Protein AF-A0A454CWC6-F1 (afdb_monomer_lite)

Foldseek 3Di:
DPPPDPDDPVVVVVVVVVVVVVVVVVVVVVVVVVCVLCVLVVVLVVLVVVLVVLVVVLVVCVVVVNPCNVVSVVVSVCSCPPPSNVSCVDPVHDDD

Structure (mmCIF, N/CA/C/O backbone):
data_AF-A0A454CWC6-F1
#
_entry.id   AF-A0A454CWC6-F1
#
loop_
_atom_site.group_PDB
_atom_site.id
_atom_site.type_symbol
_atom_site.label_atom_id
_atom_site.label_alt_id
_atom_site.label_comp_id
_atom_site.label_asym_id
_atom_site.label_entity_id
_atom_site.label_seq_id
_atom_site.pdbx_PDB_ins_code
_atom_site.Cartn_x
_atom_site.Cartn_y
_atom_site.Cartn_z
_atom_site.occupancy
_atom_site.B_iso_or_equiv
_atom_site.auth_seq_id
_atom_site.auth_comp_id
_atom_site.auth_asym_id
_atom_site.auth_atom_id
_atom_site.pdbx_PDB_model_num
ATOM 1 N N . MET A 1 1 ? 32.156 -20.866 -50.558 1.00 43.31 1 MET A N 1
ATOM 2 C CA . MET A 1 1 ? 32.696 -19.505 -50.341 1.00 43.31 1 MET A CA 1
ATOM 3 C C . MET A 1 1 ? 31.676 -18.712 -49.532 1.00 43.31 1 MET A C 1
ATOM 5 O O . MET A 1 1 ? 30.679 -18.273 -50.092 1.00 43.31 1 MET A O 1
ATOM 9 N N . PHE A 1 2 ? 31.841 -18.619 -48.209 1.00 54.28 2 PHE A N 1
ATOM 10 C CA . PHE A 1 2 ? 30.912 -17.863 -47.363 1.00 54.28 2 PHE A CA 1
ATOM 11 C C . PHE A 1 2 ? 31.084 -16.369 -47.653 1.00 54.28 2 PHE A C 1
ATOM 13 O O . PHE A 1 2 ? 32.135 -15.786 -47.395 1.00 54.28 2 PHE A O 1
ATOM 20 N N . LYS A 1 3 ? 30.068 -15.760 -48.269 1.00 53.97 3 LYS A N 1
ATOM 21 C CA . LYS A 1 3 ? 30.059 -14.336 -48.598 1.00 53.97 3 LYS A CA 1
ATOM 22 C C . LYS A 1 3 ? 29.916 -13.559 -47.289 1.00 53.97 3 LYS A C 1
ATOM 24 O O . LYS A 1 3 ? 28.832 -13.511 -46.717 1.00 53.97 3 LYS A O 1
ATOM 29 N N . ASN A 1 4 ? 31.010 -12.977 -46.803 1.00 60.47 4 ASN A N 1
ATOM 30 C CA . ASN A 1 4 ? 30.993 -12.090 -45.642 1.00 60.47 4 ASN A CA 1
ATOM 31 C C . ASN A 1 4 ? 30.200 -10.824 -46.000 1.00 60.47 4 ASN A C 1
ATOM 33 O O . ASN A 1 4 ? 30.710 -9.907 -46.644 1.00 60.47 4 ASN A O 1
ATOM 37 N N . VAL A 1 5 ? 28.919 -10.795 -45.634 1.00 67.06 5 VAL A N 1
ATOM 38 C CA . VAL A 1 5 ? 28.071 -9.613 -45.798 1.00 67.06 5 VAL A CA 1
ATOM 39 C C . VAL A 1 5 ? 28.548 -8.570 -44.791 1.00 67.06 5 VAL A C 1
ATOM 41 O O . VAL A 1 5 ? 28.309 -8.705 -43.592 1.00 67.06 5 VAL A O 1
ATOM 44 N N . LYS A 1 6 ? 29.241 -7.526 -45.262 1.00 69.75 6 LYS A N 1
ATOM 45 C CA . LYS A 1 6 ? 29.622 -6.384 -44.420 1.00 69.75 6 LYS A CA 1
ATOM 46 C C . LYS A 1 6 ? 28.342 -5.722 -43.897 1.00 69.75 6 LYS A C 1
ATOM 48 O O . LYS A 1 6 ? 27.591 -5.129 -44.669 1.00 69.75 6 LYS A O 1
ATOM 53 N N . LYS A 1 7 ? 28.059 -5.857 -42.599 1.00 71.94 7 LYS A N 1
ATOM 54 C CA . LYS A 1 7 ? 26.915 -5.186 -41.967 1.00 71.94 7 LYS A CA 1
ATOM 55 C C . LYS A 1 7 ? 27.203 -3.685 -41.891 1.00 71.94 7 LYS A C 1
ATOM 57 O O . LYS A 1 7 ? 28.267 -3.284 -41.432 1.00 71.94 7 LYS A O 1
ATOM 62 N N . SER A 1 8 ? 26.260 -2.863 -42.353 1.00 89.62 8 SER A N 1
ATOM 63 C CA . SER A 1 8 ? 26.358 -1.405 -42.236 1.00 89.62 8 SER A CA 1
ATOM 64 C C . SER A 1 8 ? 26.378 -0.999 -40.762 1.00 89.62 8 SER A C 1
ATOM 66 O O . SER A 1 8 ? 25.479 -1.374 -40.008 1.00 89.62 8 SER A O 1
ATOM 68 N N . VAL A 1 9 ? 27.378 -0.206 -40.370 1.00 90.75 9 VAL A N 1
ATOM 69 C CA . VAL A 1 9 ? 27.507 0.342 -39.011 1.00 90.75 9 VAL A CA 1
ATOM 70 C C . VAL A 1 9 ? 26.268 1.161 -38.647 1.00 90.75 9 VAL A C 1
ATOM 72 O O . VAL A 1 9 ? 25.707 0.964 -37.574 1.00 90.75 9 VAL A O 1
ATOM 75 N N . THR A 1 10 ? 25.763 1.985 -39.570 1.00 92.81 10 THR A N 1
ATOM 76 C CA . THR A 1 10 ? 24.532 2.769 -39.385 1.00 92.81 10 THR A CA 1
ATOM 77 C C . THR A 1 10 ? 23.334 1.881 -39.059 1.00 92.81 10 THR A C 1
ATOM 79 O O . THR A 1 10 ? 22.576 2.186 -38.144 1.00 92.81 10 THR A O 1
ATOM 82 N N . ARG A 1 11 ? 23.175 0.747 -39.760 1.00 91.00 11 ARG A N 1
ATOM 83 C CA . ARG A 1 11 ? 22.071 -0.192 -39.502 1.00 91.00 11 ARG A CA 1
ATOM 84 C C . ARG A 1 11 ? 22.199 -0.850 -38.128 1.00 91.00 11 ARG A C 1
ATOM 86 O O . ARG A 1 11 ? 21.191 -1.017 -37.444 1.00 91.00 11 ARG A O 1
ATOM 93 N N . THR A 1 12 ? 23.416 -1.211 -37.726 1.00 92.62 12 THR A N 1
ATOM 94 C CA . THR A 1 12 ? 23.683 -1.774 -36.396 1.00 92.62 12 THR A CA 1
ATOM 95 C C . THR A 1 12 ? 23.360 -0.762 -35.297 1.00 92.62 12 THR A C 1
ATOM 97 O O . THR A 1 12 ? 22.639 -1.105 -34.364 1.00 92.62 12 THR A O 1
ATOM 100 N N . ILE A 1 13 ? 23.814 0.490 -35.438 1.00 95.56 13 ILE A N 1
ATOM 101 C CA . ILE A 1 13 ? 23.535 1.568 -34.478 1.00 95.56 13 ILE A CA 1
ATOM 102 C C . ILE A 1 13 ? 22.031 1.838 -34.393 1.00 95.56 13 ILE A C 1
ATOM 104 O O . ILE A 1 13 ? 21.480 1.824 -33.298 1.00 95.56 13 ILE A O 1
ATOM 108 N N . ALA A 1 14 ? 21.345 2.003 -35.528 1.00 95.81 14 ALA A N 1
ATOM 109 C CA . ALA A 1 14 ? 19.903 2.249 -35.545 1.00 95.81 14 ALA A CA 1
ATOM 110 C C . ALA A 1 14 ? 19.110 1.115 -34.874 1.00 95.81 14 ALA A C 1
ATOM 112 O O . ALA A 1 14 ? 18.181 1.375 -34.113 1.00 95.81 14 ALA A O 1
ATOM 113 N N . SER A 1 15 ? 19.509 -0.143 -35.101 1.00 94.81 15 SER A N 1
ATOM 114 C CA . SER A 1 15 ? 18.873 -1.302 -34.459 1.00 94.81 15 SER A CA 1
ATOM 115 C C . SER A 1 15 ? 19.112 -1.313 -32.946 1.00 94.81 15 SER A C 1
ATOM 117 O O . SER A 1 15 ? 18.183 -1.561 -32.184 1.00 94.81 15 SER A O 1
ATOM 119 N N . ALA A 1 16 ? 20.333 -1.006 -32.497 1.00 96.88 16 ALA A N 1
ATOM 120 C CA . ALA A 1 16 ? 20.651 -0.917 -31.073 1.00 96.88 16 ALA A CA 1
ATOM 121 C C . ALA A 1 16 ? 19.879 0.222 -30.386 1.00 96.88 16 ALA A C 1
ATOM 123 O O . ALA A 1 16 ? 19.292 0.008 -29.330 1.00 96.88 16 ALA A O 1
ATOM 124 N N . MET A 1 17 ? 19.810 1.404 -31.007 1.00 97.94 17 MET A N 1
ATOM 125 C CA . MET A 1 17 ? 19.030 2.534 -30.491 1.00 97.94 17 MET A CA 1
ATOM 126 C C . MET A 1 17 ? 17.536 2.207 -30.409 1.00 97.94 17 MET A C 1
ATOM 128 O O . MET A 1 17 ? 16.898 2.545 -29.418 1.00 97.94 17 MET A O 1
ATOM 132 N N . MET A 1 18 ? 16.987 1.508 -31.408 1.0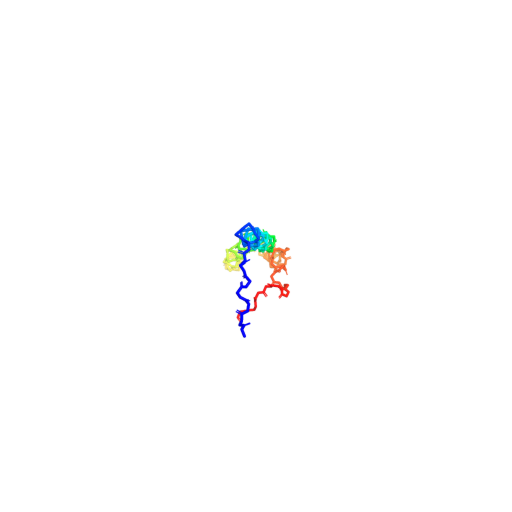0 97.69 18 MET A N 1
ATOM 133 C CA . MET A 1 18 ? 15.598 1.047 -31.379 1.00 97.69 18 MET A CA 1
ATOM 134 C C . MET A 1 18 ? 15.349 0.070 -30.225 1.00 97.69 18 MET A C 1
ATOM 136 O O . MET A 1 18 ? 14.356 0.212 -29.521 1.00 97.69 18 MET A O 1
ATOM 140 N N . LEU A 1 19 ? 16.254 -0.885 -29.990 1.00 98.25 19 LEU A N 1
ATOM 141 C CA . LEU A 1 19 ? 16.143 -1.815 -28.861 1.00 98.25 19 LEU A CA 1
ATOM 142 C C . LEU A 1 19 ? 16.213 -1.093 -27.512 1.00 98.25 19 LEU A C 1
ATOM 144 O O . LEU A 1 19 ? 15.410 -1.386 -26.632 1.00 98.25 19 LEU A O 1
ATOM 148 N N . ILE A 1 20 ? 17.125 -0.129 -27.361 1.00 98.38 20 ILE A N 1
ATOM 149 C CA . ILE A 1 20 ? 17.230 0.693 -26.147 1.00 98.38 20 ILE A CA 1
ATOM 150 C C . ILE A 1 20 ? 15.938 1.486 -25.924 1.00 98.38 20 ILE A C 1
ATOM 152 O O . ILE A 1 20 ? 15.420 1.509 -24.811 1.00 98.38 20 ILE A O 1
ATOM 156 N N . LEU A 1 21 ? 15.393 2.101 -26.977 1.00 98.50 21 LEU A N 1
ATOM 157 C CA . LEU A 1 21 ? 14.147 2.859 -26.897 1.00 98.50 21 LEU A CA 1
ATOM 158 C C . LEU A 1 21 ? 12.972 1.965 -26.485 1.00 98.50 21 LEU A C 1
ATOM 160 O O . LEU A 1 21 ? 12.231 2.316 -25.571 1.00 98.50 21 LEU A O 1
ATOM 164 N N . LEU A 1 22 ? 12.819 0.801 -27.122 1.00 98.50 22 LEU A N 1
ATOM 165 C CA . LEU A 1 22 ? 11.764 -0.157 -26.785 1.00 98.50 22 LEU A CA 1
ATOM 166 C C . LEU A 1 22 ? 11.890 -0.645 -25.342 1.00 98.50 22 LEU A C 1
ATOM 168 O O . LEU A 1 22 ? 10.889 -0.696 -24.630 1.0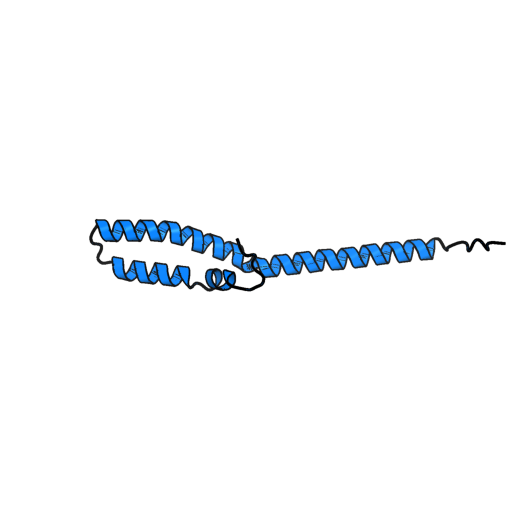0 98.50 22 LEU A O 1
ATOM 172 N N . LEU A 1 23 ? 13.111 -0.951 -24.897 1.00 98.31 23 LEU A N 1
ATOM 173 C CA . LEU A 1 23 ? 13.363 -1.351 -23.518 1.00 98.31 23 LEU A CA 1
ATOM 174 C C . LEU A 1 23 ? 12.985 -0.231 -22.543 1.00 98.31 23 LEU A C 1
ATOM 176 O O . LEU A 1 23 ? 12.304 -0.500 -21.562 1.00 98.31 23 LEU A O 1
ATOM 180 N N . SER A 1 24 ? 13.364 1.016 -22.833 1.00 98.50 24 SER A N 1
ATOM 181 C CA . SER A 1 24 ? 13.012 2.170 -22.000 1.00 98.50 24 SER A CA 1
ATOM 182 C C . SER A 1 24 ? 11.501 2.366 -21.899 1.00 98.50 24 SER A C 1
ATOM 184 O O . SER A 1 24 ? 10.992 2.596 -20.810 1.00 98.50 24 SER A O 1
ATOM 186 N N . VAL A 1 25 ? 10.767 2.271 -23.010 1.00 98.44 25 VAL A N 1
ATOM 187 C CA . VAL A 1 25 ? 9.302 2.409 -22.992 1.00 98.44 25 VAL A CA 1
ATOM 188 C C . VAL A 1 25 ? 8.667 1.273 -22.195 1.00 98.44 25 VAL A C 1
ATOM 190 O O . VAL A 1 25 ? 7.766 1.522 -21.397 1.00 98.44 25 VAL A O 1
ATOM 193 N N . ALA A 1 26 ? 9.153 0.042 -22.365 1.00 98.25 26 ALA A N 1
ATOM 194 C CA . ALA A 1 26 ? 8.652 -1.108 -21.625 1.00 98.25 26 ALA A CA 1
ATOM 195 C C . ALA A 1 26 ? 8.889 -0.966 -20.113 1.00 98.25 26 ALA A C 1
ATOM 197 O O . ALA A 1 26 ? 7.961 -1.175 -19.335 1.00 98.25 26 ALA A O 1
ATOM 198 N N . THR A 1 27 ? 10.091 -0.568 -19.681 1.00 98.25 27 THR A N 1
ATOM 199 C CA . THR A 1 27 ? 10.392 -0.411 -18.250 1.00 98.25 27 THR A CA 1
ATOM 200 C C . THR A 1 27 ? 9.663 0.774 -17.631 1.00 98.25 27 THR A C 1
ATOM 202 O O . THR A 1 27 ? 9.143 0.645 -16.526 1.00 98.25 27 THR A O 1
ATOM 205 N N . THR A 1 28 ? 9.556 1.907 -18.330 1.00 98.19 28 THR A N 1
ATOM 206 C CA . THR A 1 28 ? 8.764 3.050 -17.854 1.00 98.19 28 THR A CA 1
ATOM 207 C C . THR A 1 28 ? 7.280 2.703 -17.778 1.00 98.19 28 THR A C 1
ATOM 209 O O . THR A 1 28 ? 6.638 3.007 -16.776 1.00 98.19 28 THR A O 1
ATOM 212 N N . GLY A 1 29 ? 6.735 2.027 -18.792 1.00 97.81 29 GLY A N 1
ATOM 213 C CA . GLY A 1 29 ? 5.347 1.566 -18.784 1.00 97.81 29 GLY A CA 1
ATOM 214 C C . GLY A 1 29 ? 5.070 0.604 -17.631 1.00 97.81 29 GLY A C 1
ATOM 215 O O . GLY A 1 29 ? 4.087 0.775 -16.915 1.00 97.81 29 GLY A O 1
ATOM 216 N N . PHE A 1 30 ? 5.975 -0.348 -17.393 1.00 96.25 30 PHE A N 1
ATOM 217 C CA . PHE A 1 30 ? 5.889 -1.256 -16.252 1.00 96.25 30 PHE A CA 1
ATOM 218 C C . PHE A 1 30 ? 5.945 -0.503 -14.916 1.00 96.25 30 PHE A C 1
ATOM 220 O O . PHE A 1 30 ? 5.114 -0.744 -14.051 1.00 96.25 30 PHE A O 1
ATOM 227 N N . ALA A 1 31 ? 6.854 0.463 -14.763 1.00 96.56 31 ALA A N 1
ATOM 228 C CA . ALA A 1 31 ? 6.948 1.271 -13.548 1.00 96.56 31 ALA A CA 1
ATOM 229 C C . ALA A 1 31 ? 5.670 2.084 -13.277 1.00 96.56 31 ALA A C 1
ATOM 231 O O . ALA A 1 31 ? 5.211 2.143 -12.139 1.00 96.56 31 ALA A O 1
ATOM 232 N N . ILE A 1 32 ? 5.072 2.679 -14.316 1.00 96.00 32 ILE A N 1
ATOM 233 C CA . ILE A 1 32 ? 3.796 3.399 -14.201 1.00 96.00 32 ILE A CA 1
ATOM 234 C C . ILE A 1 32 ? 2.671 2.439 -13.810 1.00 96.00 32 ILE A C 1
ATOM 236 O O . ILE A 1 32 ? 1.862 2.777 -12.951 1.00 96.00 32 ILE A O 1
ATOM 240 N N . PHE A 1 33 ? 2.623 1.248 -14.413 1.00 91.69 33 PHE A N 1
ATOM 241 C CA . PHE A 1 33 ? 1.627 0.233 -14.078 1.00 91.69 33 PHE A CA 1
ATOM 242 C C . PHE A 1 33 ? 1.733 -0.195 -12.609 1.00 91.69 33 PHE A C 1
ATOM 244 O O . PHE A 1 33 ? 0.731 -0.173 -11.897 1.00 91.69 33 PHE A O 1
ATOM 251 N N . THR A 1 34 ? 2.945 -0.488 -12.130 1.00 90.25 34 THR A N 1
ATOM 252 C CA . THR A 1 34 ? 3.194 -0.814 -10.720 1.00 90.25 34 THR A CA 1
ATOM 253 C C . THR A 1 34 ? 2.772 0.330 -9.798 1.00 90.25 34 THR A C 1
ATOM 255 O O . THR A 1 34 ? 2.064 0.099 -8.821 1.00 90.25 34 THR A O 1
ATOM 258 N N . LEU A 1 35 ? 3.130 1.575 -10.130 1.00 90.31 35 LEU A N 1
ATOM 259 C CA . LEU A 1 35 ? 2.745 2.741 -9.333 1.00 90.31 35 LEU A CA 1
ATOM 260 C C . LEU A 1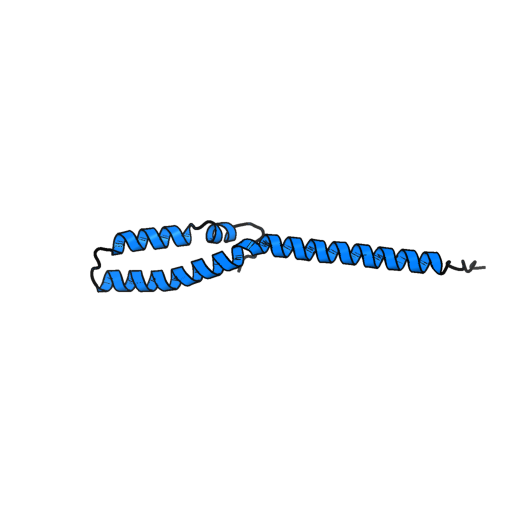 35 ? 1.223 2.926 -9.273 1.00 90.31 35 LEU A C 1
ATOM 262 O O . LEU A 1 35 ? 0.682 3.229 -8.215 1.00 90.31 35 LEU A O 1
ATOM 266 N N . ALA A 1 36 ? 0.530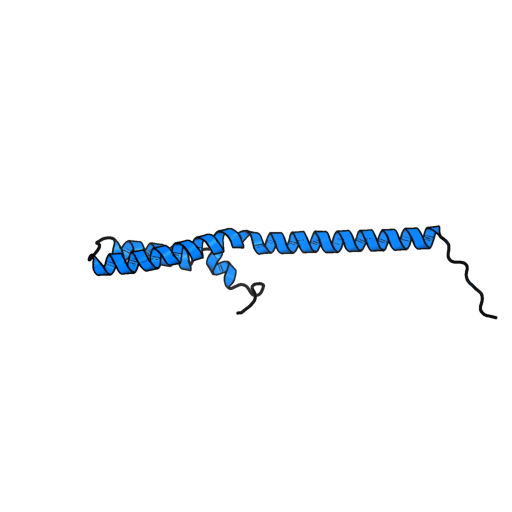 2.737 -10.398 1.00 87.38 36 ALA A N 1
ATOM 267 C CA . ALA A 1 36 ? -0.924 2.824 -10.451 1.00 87.38 36 ALA A CA 1
ATOM 268 C C . ALA A 1 36 ? -1.585 1.730 -9.599 1.00 87.38 36 ALA A C 1
ATOM 270 O O . ALA A 1 36 ? -2.573 2.010 -8.923 1.00 87.38 36 ALA A O 1
ATOM 271 N N . SER A 1 37 ? -1.025 0.513 -9.587 1.00 84.00 37 SER A N 1
ATOM 272 C CA . SER A 1 37 ? -1.523 -0.565 -8.724 1.00 84.00 37 SER A CA 1
ATOM 273 C C . SER A 1 37 ? -1.306 -0.300 -7.231 1.00 84.00 37 SER A C 1
ATOM 275 O O . SER A 1 37 ? -2.137 -0.720 -6.437 1.00 84.00 37 SER A O 1
ATOM 277 N N . SER A 1 38 ? -0.261 0.448 -6.855 1.00 85.25 38 SER A N 1
ATOM 278 C CA . SER A 1 38 ? 0.092 0.720 -5.453 1.00 85.25 38 SER A CA 1
ATOM 279 C C . SER A 1 38 ? -0.504 2.017 -4.885 1.00 85.25 38 SER A C 1
ATOM 281 O O . SER A 1 38 ? -0.124 2.444 -3.795 1.00 85.25 38 SER A O 1
ATOM 283 N N . LEU A 1 39 ? -1.390 2.711 -5.614 1.00 83.50 39 LEU A N 1
ATOM 284 C CA . LEU A 1 39 ? -1.943 4.008 -5.181 1.00 83.50 39 LEU A CA 1
ATOM 285 C C . LEU A 1 39 ? -2.681 3.925 -3.837 1.00 83.50 39 LEU A C 1
ATOM 287 O O . LEU A 1 39 ? -2.627 4.870 -3.052 1.00 83.50 39 LEU A O 1
ATOM 291 N N . ASN A 1 40 ? -3.331 2.792 -3.565 1.00 86.31 40 ASN A N 1
ATOM 292 C CA . ASN A 1 40 ? -4.100 2.581 -2.340 1.00 86.31 40 ASN A CA 1
ATOM 293 C C . ASN A 1 40 ? -3.263 1.982 -1.198 1.00 86.31 40 ASN A C 1
ATOM 295 O O . ASN A 1 40 ? -3.756 1.910 -0.075 1.00 86.31 40 ASN A O 1
ATOM 299 N N . ASP A 1 41 ? -2.008 1.587 -1.436 1.00 90.56 41 ASP A N 1
ATOM 300 C CA . ASP A 1 41 ? -1.196 0.853 -0.454 1.00 90.56 41 ASP A CA 1
ATOM 301 C C . ASP A 1 41 ? -0.914 1.693 0.794 1.00 90.56 41 ASP A C 1
ATOM 303 O O . ASP A 1 41 ? -0.987 1.201 1.919 1.00 90.56 41 ASP A O 1
ATOM 307 N N . ALA A 1 42 ? -0.634 2.989 0.618 1.00 92.06 42 ALA A N 1
ATOM 308 C CA . ALA A 1 42 ? -0.391 3.893 1.741 1.00 92.06 42 ALA A CA 1
ATOM 309 C C . ALA A 1 42 ? -1.640 4.058 2.623 1.00 92.06 42 ALA A C 1
ATOM 311 O O . ALA A 1 42 ? -1.540 4.083 3.852 1.00 92.06 42 ALA A O 1
ATOM 312 N N . GLU A 1 43 ? -2.820 4.141 2.005 1.00 94.50 43 GLU A N 1
ATOM 313 C CA . GLU A 1 43 ? -4.090 4.188 2.728 1.00 94.50 43 GLU A CA 1
ATOM 314 C C . GLU A 1 43 ? -4.360 2.853 3.426 1.00 94.50 43 GLU A C 1
ATOM 316 O O . GLU A 1 43 ? -4.694 2.840 4.610 1.00 94.50 43 GLU A O 1
ATOM 321 N N . ALA A 1 44 ? -4.131 1.736 2.732 1.00 94.19 44 ALA A N 1
ATOM 322 C CA . ALA A 1 44 ? -4.318 0.400 3.274 1.00 94.19 44 ALA A CA 1
ATOM 323 C C . ALA A 1 44 ? -3.447 0.171 4.520 1.00 94.19 44 ALA A C 1
ATOM 325 O O . ALA A 1 44 ? -3.944 -0.269 5.557 1.00 94.19 44 ALA A O 1
ATOM 326 N N . VAL A 1 45 ? -2.169 0.559 4.476 1.00 95.25 45 VAL A N 1
ATOM 327 C CA . VAL A 1 45 ? -1.262 0.487 5.633 1.00 95.25 45 VAL A CA 1
ATOM 328 C C . VAL A 1 45 ? -1.746 1.374 6.784 1.00 95.25 45 VAL A C 1
ATOM 330 O O . VAL A 1 45 ? -1.699 0.951 7.940 1.00 95.25 45 VAL A O 1
ATOM 333 N N . ASN A 1 46 ? -2.236 2.583 6.500 1.00 96.25 46 ASN A N 1
ATOM 334 C CA . ASN A 1 46 ? -2.744 3.489 7.531 1.00 96.25 46 ASN A CA 1
ATOM 335 C C . ASN A 1 46 ? -4.019 2.950 8.203 1.00 96.25 46 ASN A C 1
ATOM 337 O O . ASN A 1 46 ? -4.120 2.967 9.430 1.00 96.25 46 ASN A O 1
ATOM 341 N N . VAL A 1 47 ? -4.970 2.426 7.424 1.00 97.50 47 VAL A N 1
ATOM 342 C CA . VAL A 1 47 ? -6.201 1.812 7.947 1.00 97.50 47 VAL A CA 1
ATOM 343 C C . VAL A 1 47 ? -5.876 0.551 8.748 1.00 97.50 47 VAL A C 1
ATOM 345 O O . VAL A 1 47 ? -6.342 0.406 9.876 1.00 97.50 47 VAL A O 1
ATOM 348 N N . ALA A 1 48 ? -4.995 -0.316 8.246 1.00 96.25 48 ALA A N 1
ATOM 349 C CA . ALA A 1 48 ? -4.523 -1.479 8.995 1.00 96.25 48 ALA A CA 1
ATOM 350 C C . ALA A 1 48 ? -3.829 -1.082 10.312 1.00 96.25 48 ALA A C 1
ATOM 352 O O . ALA A 1 48 ? -4.039 -1.707 11.356 1.00 96.25 48 ALA A O 1
ATOM 353 N N . GLY A 1 49 ? -3.027 -0.014 10.288 1.00 97.25 49 GLY A N 1
ATOM 354 C CA . GLY A 1 49 ? -2.395 0.555 11.475 1.00 97.25 49 GLY A CA 1
ATOM 355 C C . GLY A 1 49 ? -3.409 1.089 12.488 1.00 97.25 49 GLY A C 1
ATOM 356 O O . GLY A 1 49 ? -3.304 0.786 13.679 1.00 97.25 49 GLY A O 1
ATOM 357 N N . SER A 1 50 ? -4.420 1.832 12.031 1.00 97.75 50 SER A N 1
ATOM 358 C CA . SER A 1 50 ? -5.471 2.370 12.899 1.00 97.75 50 SER A CA 1
ATOM 359 C C . SER A 1 50 ? -6.315 1.254 13.516 1.00 97.75 50 SER A C 1
ATOM 361 O O . SER A 1 50 ? -6.636 1.340 14.699 1.00 97.75 50 SER A O 1
ATOM 363 N N . MET A 1 51 ? -6.600 0.171 12.781 1.00 98.06 51 MET A N 1
ATOM 364 C CA . MET A 1 51 ? -7.331 -0.988 13.304 1.00 98.06 51 MET A CA 1
ATOM 365 C C . MET A 1 51 ? -6.637 -1.602 14.521 1.00 98.06 51 MET A C 1
ATOM 367 O O . MET A 1 51 ? -7.315 -1.928 15.487 1.00 98.06 51 MET A O 1
ATOM 371 N N . ARG A 1 52 ? -5.297 -1.671 14.556 1.00 98.06 52 ARG A N 1
ATOM 372 C CA . ARG A 1 52 ? -4.566 -2.135 15.755 1.00 98.06 52 ARG A CA 1
ATOM 373 C C . ARG A 1 52 ? -4.856 -1.261 16.974 1.00 98.06 52 ARG A C 1
ATOM 375 O O . ARG A 1 52 ? -5.058 -1.782 18.066 1.00 98.06 52 ARG A O 1
ATOM 382 N N . MET A 1 53 ? -4.898 0.059 16.788 1.00 98.25 53 MET A N 1
ATOM 383 C CA . MET A 1 53 ? -5.251 1.001 17.855 1.00 98.25 53 MET A CA 1
ATOM 384 C C . MET A 1 53 ? -6.716 0.825 18.274 1.00 98.25 53 MET A C 1
ATOM 386 O O . MET A 1 53 ? -7.012 0.734 19.464 1.00 98.25 53 MET A O 1
ATOM 390 N N . GLN A 1 54 ? -7.623 0.690 17.307 1.00 98.56 54 GLN A N 1
ATOM 391 C CA . GLN A 1 54 ? -9.044 0.470 17.564 1.00 98.56 54 GLN A CA 1
ATOM 392 C C . GLN A 1 54 ? -9.310 -0.851 18.302 1.00 98.56 54 GLN A C 1
ATOM 394 O O . GLN A 1 54 ? -10.142 -0.866 19.203 1.00 98.56 54 GLN A O 1
ATOM 399 N N . SER A 1 55 ? -8.564 -1.924 18.021 1.00 98.38 55 SER A N 1
ATOM 400 C CA . SER A 1 55 ? -8.655 -3.185 18.771 1.00 98.38 55 SER A CA 1
ATOM 401 C C . SER A 1 55 ? -8.333 -2.997 20.256 1.00 98.38 55 SER A C 1
ATOM 403 O O . SER A 1 55 ? -9.047 -3.518 21.113 1.00 98.38 55 SER A O 1
ATOM 405 N N . TYR A 1 56 ? -7.293 -2.221 20.584 1.00 98.38 56 TYR A N 1
ATOM 406 C CA . TYR A 1 56 ? -6.983 -1.891 21.980 1.00 98.38 56 TYR A CA 1
ATOM 407 C C . TYR A 1 56 ? -8.052 -1.002 22.614 1.00 98.38 56 TYR A C 1
ATOM 409 O O . TYR A 1 56 ? -8.408 -1.217 23.771 1.00 98.38 56 TYR A O 1
ATOM 417 N N . ARG A 1 57 ? -8.588 -0.035 21.861 1.00 98.38 57 ARG A N 1
ATOM 418 C CA . ARG A 1 57 ? -9.692 0.815 22.319 1.00 98.38 57 ARG A CA 1
ATOM 419 C C . ARG A 1 57 ? -10.920 -0.021 22.683 1.00 98.38 57 ARG A C 1
ATOM 421 O O . ARG A 1 57 ? -11.425 0.134 23.783 1.00 98.38 57 ARG A O 1
ATOM 428 N N . LEU A 1 58 ? -11.317 -0.972 21.837 1.00 98.56 58 LEU A N 1
ATOM 429 C CA . LEU A 1 58 ? -12.440 -1.873 22.117 1.00 98.56 58 LEU A CA 1
ATOM 430 C C . LEU A 1 58 ? -12.210 -2.718 23.377 1.00 98.56 58 LEU A C 1
ATOM 432 O O . LEU A 1 58 ? -13.121 -2.883 24.183 1.00 98.56 58 LEU A O 1
ATOM 436 N N . ALA A 1 59 ? -10.992 -3.226 23.587 1.00 98.38 59 ALA A N 1
ATOM 437 C CA . ALA A 1 59 ? -10.661 -3.941 24.820 1.00 98.38 59 ALA A CA 1
ATOM 438 C C . ALA A 1 59 ? -10.772 -3.033 26.062 1.00 98.38 59 ALA A C 1
ATOM 440 O O . ALA A 1 59 ? -11.263 -3.461 27.107 1.00 98.38 59 ALA A O 1
ATOM 441 N N . HIS A 1 60 ? -10.347 -1.772 25.945 1.00 98.50 60 HIS A N 1
ATOM 442 C CA . HIS A 1 60 ? -10.478 -0.780 27.009 1.00 98.50 60 HIS A CA 1
ATOM 443 C C . HIS A 1 60 ? -11.940 -0.396 27.281 1.00 98.50 60 HIS A C 1
ATOM 445 O O . HIS A 1 60 ? -12.332 -0.279 28.442 1.00 98.50 60 HIS A O 1
ATOM 451 N N . ASP A 1 61 ? -12.756 -0.255 26.237 1.00 98.62 61 ASP A N 1
ATOM 452 C CA . ASP A 1 61 ? -14.184 0.047 26.344 1.00 98.62 61 ASP A CA 1
ATOM 453 C C . ASP A 1 61 ? -14.932 -1.048 27.111 1.00 98.62 61 ASP A C 1
ATOM 455 O O . ASP A 1 61 ? -15.737 -0.740 27.986 1.00 98.62 61 ASP A O 1
ATOM 459 N N . ILE A 1 62 ? -14.609 -2.322 26.855 1.00 98.44 62 ILE A N 1
ATOM 460 C CA . ILE A 1 62 ? -15.172 -3.460 27.600 1.00 98.44 62 ILE A CA 1
ATOM 461 C C . ILE A 1 62 ? -14.793 -3.367 29.081 1.00 98.44 62 ILE A C 1
ATOM 463 O O . ILE A 1 62 ? -15.643 -3.526 29.951 1.00 98.44 62 ILE A O 1
ATOM 467 N N . GLN A 1 63 ? -13.519 -3.098 29.377 1.00 98.38 63 GLN A N 1
ATOM 468 C CA . GLN A 1 63 ? -13.019 -3.049 30.754 1.00 98.38 63 GLN A CA 1
ATOM 469 C C . GLN A 1 63 ? -13.563 -1.857 31.554 1.00 98.38 63 GLN A C 1
ATOM 471 O O . GLN A 1 63 ? -13.649 -1.935 32.780 1.00 98.38 63 GLN A O 1
ATOM 476 N N . SER A 1 64 ? -13.877 -0.756 30.875 1.00 98.06 64 SER A N 1
ATOM 477 C CA . SER A 1 64 ? -14.394 0.473 31.483 1.00 98.06 64 SER A CA 1
ATOM 478 C C . SER A 1 64 ? -15.919 0.586 31.442 1.00 98.06 64 SER A C 1
ATOM 480 O O . SER A 1 64 ? -16.446 1.573 31.947 1.00 98.06 64 SER A O 1
ATOM 482 N N . GLU A 1 65 ? -16.617 -0.402 30.863 1.00 97.69 65 GLU A N 1
ATOM 483 C CA . GLU A 1 65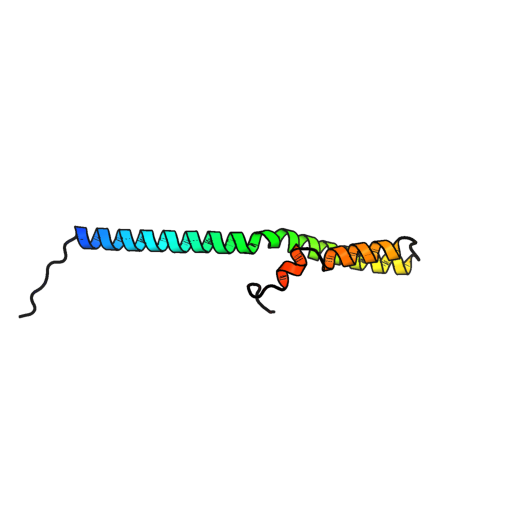 ? -18.064 -0.353 30.592 1.00 97.69 65 GLU A CA 1
ATOM 484 C C . GLU A 1 65 ? -18.461 0.933 29.844 1.00 97.69 65 GLU A C 1
ATOM 486 O O . GLU A 1 65 ? -19.456 1.593 30.147 1.00 97.69 65 GLU A O 1
ATOM 491 N N . SER A 1 66 ? -17.636 1.309 28.864 1.00 97.88 66 SER A N 1
ATOM 492 C CA . SER A 1 66 ? -17.797 2.537 28.089 1.00 97.88 66 SER A CA 1
ATOM 493 C C . SER A 1 66 ? -19.135 2.560 27.349 1.00 97.88 66 SER A C 1
ATOM 495 O O . SER A 1 66 ? -19.487 1.624 26.628 1.00 97.88 66 SER A O 1
ATOM 497 N N . VAL A 1 67 ? -19.856 3.679 27.460 1.00 97.88 67 VAL A N 1
ATOM 498 C CA . VAL A 1 67 ? -21.105 3.921 26.713 1.00 97.88 67 VAL A CA 1
ATOM 499 C C . VAL A 1 67 ? -20.879 3.994 25.200 1.00 97.88 67 VAL A C 1
ATOM 501 O O . VAL A 1 67 ? -21.808 3.761 24.429 1.00 97.88 67 VAL A O 1
ATOM 504 N N . ASP A 1 68 ? -19.641 4.264 24.779 1.00 98.00 68 ASP A N 1
ATOM 505 C CA . ASP A 1 68 ? -19.248 4.390 23.376 1.00 98.00 68 ASP A CA 1
ATOM 506 C C . ASP A 1 68 ? -18.846 3.048 22.746 1.00 98.00 68 ASP A C 1
ATOM 508 O O . ASP A 1 68 ? -18.546 2.996 21.556 1.00 98.00 68 ASP A O 1
ATOM 512 N N . TYR A 1 69 ? -18.870 1.940 23.498 1.00 98.31 69 TYR A N 1
ATOM 513 C CA . TYR A 1 69 ? -18.424 0.635 22.999 1.00 98.31 69 TYR A CA 1
ATOM 514 C C . TYR A 1 69 ? -19.088 0.249 21.669 1.00 98.31 69 TYR A C 1
ATOM 516 O O . TYR A 1 69 ? -18.404 -0.123 20.717 1.00 98.31 69 TYR A O 1
ATOM 524 N N . SER A 1 70 ? -20.413 0.406 21.567 1.00 98.12 70 SER A N 1
ATOM 525 C CA . SER A 1 70 ? -21.148 0.083 20.337 1.00 98.12 70 SER A CA 1
ATOM 526 C C . SER A 1 70 ? -20.721 0.957 19.156 1.00 98.12 70 SER A C 1
ATOM 528 O O . SER A 1 70 ? -20.552 0.442 18.057 1.00 98.12 70 SER A O 1
ATOM 530 N N . SER A 1 71 ? -20.506 2.259 19.366 1.00 98.50 71 SER A N 1
ATOM 531 C CA . SER A 1 71 ? -20.112 3.161 18.276 1.00 98.50 71 SER A CA 1
ATOM 532 C C . SER A 1 71 ? -18.677 2.889 17.820 1.00 98.50 71 SER A C 1
ATOM 534 O O . SER A 1 71 ? -18.362 2.961 16.633 1.00 98.50 71 SER A O 1
ATOM 536 N N . HIS A 1 72 ? -17.792 2.508 18.744 1.00 98.56 72 HIS A N 1
ATOM 537 C CA . HIS A 1 72 ? -16.432 2.108 18.415 1.00 98.56 72 HIS A CA 1
ATOM 538 C C . HIS A 1 72 ? -16.360 0.777 17.653 1.00 98.56 72 HIS A C 1
ATOM 540 O O . HIS A 1 72 ? -15.410 0.609 16.883 1.00 98.56 72 HIS A O 1
ATOM 546 N N . ILE A 1 73 ? -17.334 -0.132 17.818 1.00 98.50 73 ILE A N 1
ATOM 547 C CA . ILE A 1 73 ? -17.476 -1.321 16.958 1.00 98.50 73 ILE A CA 1
ATOM 548 C C . ILE A 1 73 ? -17.812 -0.886 15.532 1.00 98.50 73 ILE A C 1
ATOM 550 O O . ILE A 1 73 ? -17.124 -1.311 14.606 1.00 98.50 73 ILE A O 1
ATOM 554 N N . ASP A 1 74 ? -18.786 0.009 15.358 1.00 98.50 74 ASP A N 1
ATOM 555 C CA . ASP A 1 74 ? -19.177 0.500 14.030 1.00 98.50 74 ASP A CA 1
ATOM 556 C C . ASP A 1 74 ? -17.995 1.181 13.313 1.00 98.50 74 ASP A C 1
ATOM 558 O O . ASP A 1 74 ? -17.787 0.995 12.115 1.00 98.50 74 ASP A O 1
ATOM 562 N N . LEU A 1 75 ? -17.164 1.939 14.042 1.00 98.19 75 LEU A N 1
ATOM 563 C CA . LEU A 1 75 ? -15.940 2.539 13.489 1.00 98.19 75 LEU A CA 1
ATOM 564 C C . LEU A 1 75 ? -14.895 1.491 13.078 1.00 98.19 75 LEU A C 1
ATOM 566 O O . LEU A 1 75 ? -14.219 1.650 12.053 1.00 98.19 75 LEU A O 1
ATOM 570 N N . PHE A 1 76 ? -14.753 0.424 13.866 1.00 98.44 76 PHE A N 1
ATOM 571 C CA . PHE A 1 76 ? -13.861 -0.678 13.523 1.00 98.44 76 PHE A CA 1
ATOM 572 C C . PHE A 1 76 ? -14.359 -1.405 12.267 1.00 98.44 76 PHE A C 1
ATOM 574 O O . PHE A 1 76 ? -13.571 -1.677 11.361 1.00 98.44 76 PHE A O 1
ATOM 581 N N . GLU A 1 77 ? -15.667 -1.642 12.163 1.00 98.00 77 GLU A N 1
ATOM 582 C CA . GLU A 1 77 ? -16.301 -2.241 10.988 1.00 98.00 77 GLU A CA 1
ATOM 583 C C . GLU A 1 77 ? -16.140 -1.361 9.736 1.00 98.00 77 GLU A C 1
ATOM 585 O O . GLU A 1 77 ? -15.766 -1.843 8.668 1.00 98.00 77 GLU A O 1
ATOM 590 N N . GLN A 1 78 ? -16.303 -0.044 9.859 1.00 98.00 78 GLN A N 1
ATOM 591 C CA . GLN A 1 78 ? -16.020 0.884 8.756 1.00 98.00 78 GLN A CA 1
ATOM 592 C C . GLN A 1 78 ? -14.559 0.820 8.297 1.00 98.00 78 GLN A C 1
ATOM 594 O O . GLN A 1 78 ? -14.270 1.003 7.115 1.00 98.00 78 GLN A O 1
ATOM 599 N N . SER A 1 79 ? -13.634 0.551 9.220 1.00 97.81 79 SER A N 1
ATOM 600 C CA . SER A 1 79 ? -12.213 0.419 8.900 1.00 97.81 79 SER A CA 1
ATOM 601 C C . SER A 1 79 ? -11.921 -0.894 8.174 1.00 97.81 79 SER A C 1
ATOM 603 O O . SER A 1 79 ? -11.201 -0.877 7.180 1.00 97.81 79 SER A O 1
ATOM 605 N N . ILE A 1 80 ? -12.501 -2.020 8.612 1.00 96.38 80 ILE A N 1
ATOM 606 C CA . ILE A 1 80 ? -12.260 -3.327 7.976 1.00 96.38 80 ILE A CA 1
ATOM 607 C C . ILE A 1 80 ? -12.888 -3.424 6.579 1.00 96.38 80 ILE A C 1
ATOM 609 O O . ILE A 1 80 ? -12.341 -4.092 5.705 1.00 96.38 80 ILE A O 1
ATOM 613 N N . TYR A 1 81 ? -13.996 -2.714 6.349 1.00 96.88 81 TYR A N 1
ATOM 614 C CA . TYR A 1 81 ? -14.676 -2.637 5.054 1.00 96.88 81 TYR A CA 1
ATOM 615 C C . TYR A 1 81 ? -14.364 -1.354 4.274 1.00 96.88 81 TYR A C 1
ATOM 617 O O . TYR A 1 81 ? -15.102 -0.994 3.353 1.00 96.88 81 TYR A O 1
ATOM 625 N N . SER A 1 82 ? -13.276 -0.653 4.606 1.00 96.12 82 SER A N 1
ATOM 626 C CA . SER A 1 82 ? -12.846 0.508 3.827 1.00 96.12 82 SER A CA 1
ATOM 627 C C . SER A 1 82 ? -12.514 0.106 2.384 1.00 96.12 82 SER A C 1
ATOM 629 O O . SER A 1 82 ? -12.126 -1.031 2.099 1.00 9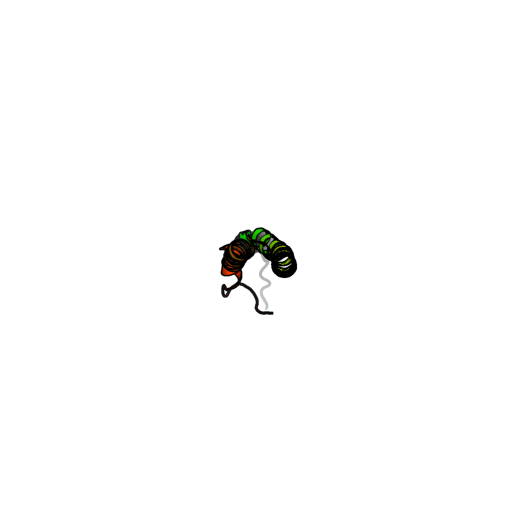6.12 82 SER A O 1
ATOM 631 N N . HIS A 1 83 ? -12.599 1.059 1.453 1.00 93.75 83 HIS A N 1
ATOM 632 C CA . HIS A 1 83 ? -12.218 0.816 0.059 1.00 93.75 83 HIS A CA 1
ATOM 633 C C . HIS A 1 83 ? -10.777 0.303 -0.078 1.00 93.75 83 HIS A C 1
ATOM 635 O O . HIS A 1 83 ? -10.530 -0.616 -0.857 1.00 93.75 83 HIS A O 1
ATOM 641 N N . SER A 1 84 ? -9.843 0.853 0.702 1.00 93.31 84 SER A N 1
ATOM 642 C CA . SER A 1 84 ? -8.440 0.430 0.731 1.00 93.31 84 SER A CA 1
ATOM 643 C C . SER A 1 84 ? -8.245 -0.993 1.265 1.00 93.31 84 SER A C 1
ATOM 645 O O . SER A 1 84 ? -7.372 -1.696 0.766 1.00 93.31 84 SER A O 1
ATOM 647 N N . MET A 1 85 ? -9.067 -1.453 2.215 1.00 94.44 85 MET A N 1
ATOM 648 C CA . MET A 1 85 ? -9.043 -2.842 2.699 1.00 94.44 85 MET A CA 1
ATOM 649 C C . MET A 1 85 ? -9.680 -3.816 1.714 1.00 94.44 85 MET A C 1
ATOM 651 O O . MET A 1 85 ? -9.113 -4.869 1.436 1.00 94.44 85 MET A O 1
ATOM 655 N N . LEU A 1 86 ? -10.818 -3.456 1.123 1.00 92.75 86 LEU A N 1
ATOM 656 C CA . LEU A 1 86 ? -11.476 -4.294 0.119 1.00 92.75 86 LEU A CA 1
ATOM 657 C C . LEU A 1 86 ? -10.636 -4.446 -1.155 1.00 92.75 86 LEU A C 1
ATOM 659 O O . LEU A 1 86 ? -10.665 -5.500 -1.786 1.00 92.75 86 LEU A O 1
ATOM 663 N N . ALA A 1 87 ? -9.842 -3.433 -1.514 1.00 89.75 87 ALA A N 1
ATOM 664 C CA . ALA A 1 87 ? -8.910 -3.514 -2.638 1.00 89.75 87 ALA A CA 1
ATOM 665 C C . ALA A 1 87 ? -7.862 -4.633 -2.473 1.00 89.75 87 ALA A C 1
ATOM 667 O O . ALA A 1 87 ? -7.383 -5.159 -3.478 1.00 89.75 87 ALA A O 1
ATOM 668 N N . LEU A 1 88 ? -7.554 -5.047 -1.235 1.00 88.56 88 LEU A N 1
ATOM 669 C CA . LEU A 1 88 ? -6.627 -6.149 -0.957 1.00 88.56 88 LEU A CA 1
ATOM 670 C C . LEU A 1 88 ? -7.182 -7.528 -1.349 1.00 88.56 88 LEU A C 1
ATOM 672 O O . LEU A 1 88 ? -6.421 -8.481 -1.443 1.00 88.56 88 LEU A O 1
ATOM 676 N N . GLN A 1 89 ? -8.486 -7.646 -1.616 1.00 88.44 89 GLN A N 1
ATOM 677 C CA . GLN A 1 89 ? -9.122 -8.902 -2.040 1.00 88.44 89 GLN A CA 1
ATOM 678 C C . GLN A 1 89 ? -9.050 -9.135 -3.562 1.00 88.44 89 GLN A C 1
ATOM 680 O O . GLN A 1 89 ? -9.650 -10.073 -4.086 1.00 88.44 89 GLN A O 1
ATOM 685 N N . HIS A 1 90 ? -8.371 -8.257 -4.304 1.00 83.94 90 HIS A N 1
ATOM 686 C CA . HIS A 1 90 ? -8.281 -8.334 -5.758 1.00 83.94 90 HIS A CA 1
ATOM 687 C C . HIS A 1 90 ? -7.217 -9.348 -6.217 1.00 83.94 90 HIS A C 1
ATOM 689 O O . HIS A 1 90 ? -6.158 -9.454 -5.612 1.00 83.94 90 HIS A O 1
ATOM 695 N N . TRP A 1 91 ? -7.436 -10.022 -7.356 1.00 83.75 91 TRP A N 1
ATOM 696 C CA . TRP A 1 91 ? -6.545 -11.078 -7.888 1.00 83.75 91 TRP A CA 1
ATOM 697 C C . TRP A 1 91 ? -5.089 -10.646 -8.135 1.00 83.75 91 TRP A C 1
ATOM 699 O O . TRP A 1 91 ? -4.201 -11.481 -8.273 1.00 83.75 91 TRP A O 1
ATOM 709 N N . SER A 1 92 ? -4.856 -9.341 -8.275 1.00 79.31 92 SER A N 1
ATOM 710 C CA . SER A 1 92 ? -3.531 -8.760 -8.505 1.00 79.31 92 SER A CA 1
ATOM 711 C C . SER A 1 92 ? -2.702 -8.628 -7.228 1.00 79.31 92 SER A C 1
ATOM 713 O O . SER A 1 92 ? -1.516 -8.317 -7.315 1.00 79.31 92 SER A O 1
ATOM 715 N N . VAL A 1 93 ? -3.321 -8.805 -6.061 1.00 80.94 93 VAL A N 1
ATOM 716 C CA . VAL A 1 93 ? -2.648 -8.793 -4.765 1.00 80.94 93 VAL A CA 1
ATOM 717 C C . VAL A 1 93 ? -2.149 -10.214 -4.483 1.00 80.94 93 VAL A C 1
ATOM 719 O O . VAL A 1 93 ? -2.936 -11.153 -4.605 1.00 80.94 93 VAL A O 1
ATOM 722 N N . PRO A 1 94 ? -0.855 -10.406 -4.171 1.00 80.12 94 PRO A N 1
ATOM 723 C CA . PRO A 1 94 ? -0.323 -11.725 -3.838 1.00 80.12 94 PRO A CA 1
ATOM 724 C C . PRO A 1 94 ? -1.012 -12.335 -2.610 1.00 80.12 94 PRO A C 1
ATOM 726 O O . PRO A 1 94 ? -1.315 -11.617 -1.659 1.00 80.12 94 PRO A O 1
ATOM 729 N N . GLU A 1 95 ? -1.214 -13.653 -2.626 1.00 80.00 95 GLU A N 1
ATOM 730 C CA . GLU A 1 95 ? -1.582 -14.420 -1.429 1.00 80.00 95 GLU A CA 1
ATOM 731 C C . GLU A 1 95 ? -0.346 -14.617 -0.527 1.00 80.00 95 GLU A C 1
ATOM 733 O O . GLU A 1 95 ? 0.784 -14.646 -1.031 1.00 80.00 95 GLU A O 1
ATOM 738 N N . ASP A 1 96 ? -0.570 -14.727 0.789 1.00 64.69 96 ASP A N 1
ATOM 739 C CA . ASP A 1 96 ? 0.467 -14.977 1.810 1.00 64.69 96 ASP A CA 1
ATOM 740 C C . ASP A 1 96 ? 1.103 -16.379 1.707 1.00 64.69 96 ASP A C 1
ATOM 742 O O . ASP A 1 96 ? 0.370 -17.366 1.449 1.00 64.69 96 ASP A O 1
#

InterPro domains:
  IPR029095 NarX-like, N-terminal [PF13675] (33-95)
  IPR042295 NarX-like, N-terminal domain superfamily [G3DSA:1.20.120.960] (40-95)

Radius of gyration: 27.46 Å; chains: 1; bounding box: 54×24×82 Å

Secondary structure (DSSP, 8-state):
--------HHHHHHHHHHHHHHHHHHHHHHHHHHHHHTTTHHHHHHHHHHHHHHHHHHHHHHHHT-TTHHHHHHHHHHHHTSHHHHGGGSTTSPP-

pLDDT: mean 91.76, std 10.92, range [43.31, 98.62]

Organism: Vibrio harveyi (NCBI:txid669)

Sequence (96 aa):
MFKNVKKSVTRTIASAMMLILLLSVATTGFAIFTLASSLNDAEAVNVAGSMRMQSYRLAHDIQSESVDYSSHIDLFEQSIYSHSMLALQHWSVPED